Protein AF-A0A1F3CK45-F1 (afdb_monomer_lite)

pLDDT: mean 90.61, std 14.17, range [34.0, 98.81]

Structure (mmCIF, N/CA/C/O backbone):
data_AF-A0A1F3CK45-F1
#
_entry.id   AF-A0A1F3CK45-F1
#
loop_
_atom_site.group_PDB
_atom_site.id
_atom_site.type_symbol
_atom_site.label_atom_id
_atom_site.label_alt_id
_atom_site.label_comp_id
_atom_site.label_asym_id
_atom_site.label_entity_id
_atom_site.label_seq_id
_atom_site.pdbx_PDB_ins_code
_atom_site.Cartn_x
_atom_site.Cartn_y
_atom_site.Cartn_z
_atom_site.occupancy
_atom_site.B_iso_or_equiv
_atom_site.auth_seq_id
_atom_site.auth_comp_id
_atom_site.auth_asym_id
_atom_site.auth_atom_id
_atom_site.pdbx_PDB_model_num
ATOM 1 N N . MET A 1 1 ? -36.024 6.932 7.676 1.00 39.34 1 MET A N 1
ATOM 2 C CA . MET A 1 1 ? -35.388 5.602 7.572 1.00 39.34 1 MET A CA 1
ATOM 3 C C . MET A 1 1 ? -33.915 5.778 7.887 1.00 39.34 1 MET A C 1
ATOM 5 O O . MET A 1 1 ? -33.147 6.128 7.004 1.00 39.34 1 MET A O 1
ATOM 9 N N . GLU A 1 2 ? -33.533 5.638 9.155 1.00 34.00 2 GLU A N 1
ATOM 10 C CA . GLU A 1 2 ? -32.116 5.526 9.511 1.00 34.00 2 GLU A CA 1
ATOM 11 C C . GLU A 1 2 ? -31.612 4.198 8.948 1.00 34.00 2 GLU A C 1
ATOM 13 O O . GLU A 1 2 ? -32.152 3.142 9.284 1.00 34.00 2 GLU A O 1
ATOM 18 N N . SER A 1 3 ? -30.639 4.235 8.037 1.00 40.03 3 SER A N 1
ATOM 19 C CA . SER A 1 3 ? -30.090 2.999 7.497 1.00 40.03 3 SER A CA 1
ATOM 20 C C . SER A 1 3 ? -29.374 2.256 8.626 1.00 40.03 3 SER A C 1
ATOM 22 O O . SER A 1 3 ? -28.485 2.779 9.301 1.00 40.03 3 SER A O 1
ATOM 24 N N . SER A 1 4 ? -29.741 0.993 8.828 1.00 38.97 4 SER A N 1
ATOM 25 C CA . SER A 1 4 ? -29.067 0.080 9.756 1.00 38.97 4 SER A CA 1
ATOM 26 C C . SER A 1 4 ? -27.601 -0.201 9.375 1.00 38.97 4 SER A C 1
ATOM 28 O O . SER A 1 4 ? -26.941 -0.999 10.036 1.00 38.97 4 SER A O 1
ATOM 30 N N . LEU A 1 5 ? -27.088 0.439 8.318 1.00 46.84 5 LEU A N 1
ATOM 31 C CA . LEU A 1 5 ? -25.718 0.328 7.818 1.00 46.84 5 LEU A CA 1
ATOM 32 C C . LEU A 1 5 ? -24.706 1.036 8.728 1.00 46.84 5 LEU A C 1
ATOM 34 O O . LEU A 1 5 ? -23.551 0.636 8.765 1.00 46.84 5 LEU A O 1
ATOM 38 N N . LEU A 1 6 ? -25.135 2.032 9.512 1.00 45.53 6 LEU A N 1
ATOM 39 C CA . LEU A 1 6 ? -24.252 2.786 10.417 1.00 45.53 6 LEU A CA 1
ATOM 40 C C . LEU A 1 6 ? -24.055 2.133 11.798 1.00 45.53 6 LEU A C 1
ATOM 42 O O . LEU A 1 6 ? -23.273 2.640 12.598 1.00 45.53 6 LEU A O 1
ATOM 46 N N . LYS A 1 7 ? -24.767 1.036 12.107 1.00 45.00 7 LYS A N 1
ATOM 47 C CA . LYS A 1 7 ? -24.717 0.377 13.431 1.00 45.00 7 LYS A CA 1
ATOM 48 C C . LYS A 1 7 ? -24.036 -0.992 13.445 1.00 45.00 7 LYS A C 1
ATOM 50 O O . LYS A 1 7 ? -23.790 -1.511 14.529 1.00 45.00 7 LYS A O 1
ATOM 55 N N . LYS A 1 8 ? -23.717 -1.583 12.290 1.00 50.31 8 LYS A N 1
ATOM 56 C CA . LYS A 1 8 ? -22.866 -2.780 12.249 1.00 50.31 8 LYS A CA 1
ATOM 57 C C . LYS A 1 8 ? -21.414 -2.323 12.277 1.00 50.31 8 LYS A C 1
ATOM 59 O O . LYS A 1 8 ? -21.035 -1.483 11.469 1.00 50.31 8 LYS A O 1
ATOM 64 N N . GLU A 1 9 ? -20.624 -2.855 13.205 1.00 61.47 9 GLU A N 1
ATOM 65 C CA . GLU A 1 9 ? -19.175 -2.650 13.212 1.00 61.47 9 GLU A CA 1
ATOM 66 C C . GLU A 1 9 ? -18.627 -3.011 11.829 1.00 61.47 9 GLU A C 1
ATOM 68 O O . GLU A 1 9 ? -18.665 -4.171 11.412 1.00 61.47 9 GLU A O 1
ATOM 73 N N . ASN A 1 10 ? -18.183 -2.003 11.078 1.00 68.31 10 ASN A N 1
ATOM 74 C CA . ASN A 1 10 ? -17.690 -2.196 9.724 1.00 68.31 10 ASN A CA 1
ATOM 75 C C . ASN A 1 10 ? -16.224 -2.639 9.756 1.00 68.31 10 ASN A C 1
ATOM 77 O O . ASN A 1 10 ? -15.329 -1.914 9.325 1.00 68.31 10 ASN A O 1
ATOM 81 N N . LEU A 1 11 ? -15.992 -3.828 10.315 1.00 78.31 11 LEU A N 1
ATOM 82 C CA . LEU A 1 11 ? -14.659 -4.412 10.461 1.00 78.31 11 LEU A CA 1
ATOM 83 C C . LEU A 1 11 ? -13.962 -4.559 9.103 1.00 78.31 11 LEU A C 1
ATOM 85 O O . LEU A 1 11 ? -12.772 -4.283 8.989 1.00 78.31 11 LEU A O 1
ATOM 89 N N . THR A 1 12 ? -14.709 -4.931 8.060 1.00 86.00 12 THR A N 1
ATOM 90 C CA . THR A 1 12 ? -14.178 -5.026 6.694 1.00 86.00 12 THR A CA 1
ATOM 91 C C . THR A 1 12 ? -13.745 -3.662 6.161 1.00 86.00 12 THR A C 1
ATOM 93 O O . THR A 1 12 ? -12.654 -3.539 5.602 1.00 86.00 12 THR A O 1
ATOM 96 N N . GLY A 1 13 ? -14.548 -2.620 6.383 1.00 90.81 13 GLY A N 1
ATOM 97 C CA . GLY A 1 13 ? -14.212 -1.257 5.986 1.00 90.81 13 GLY A CA 1
ATOM 98 C C . GLY A 1 13 ? -12.969 -0.748 6.705 1.00 90.81 13 GLY A C 1
ATOM 99 O O . GLY A 1 13 ? -12.055 -0.251 6.055 1.00 90.81 13 GLY A O 1
ATOM 100 N N . SER A 1 14 ? -12.871 -0.938 8.024 1.00 92.62 14 SER A N 1
ATOM 101 C CA . SER A 1 14 ? -11.666 -0.540 8.757 1.00 92.62 14 SER A CA 1
ATOM 102 C C . SER A 1 14 ? -10.432 -1.316 8.297 1.00 92.62 14 SER A C 1
ATOM 104 O O . SER A 1 14 ? -9.379 -0.722 8.093 1.00 92.62 14 SER A O 1
ATOM 106 N N . ASP A 1 15 ? -10.550 -2.627 8.075 1.00 94.25 15 ASP A N 1
ATOM 107 C CA . ASP A 1 15 ? -9.421 -3.453 7.640 1.00 94.25 15 ASP A CA 1
ATOM 108 C C . ASP A 1 15 ? -8.922 -3.056 6.255 1.00 94.25 15 ASP A C 1
ATOM 110 O O . ASP A 1 15 ? -7.717 -2.935 6.043 1.00 94.25 15 ASP A O 1
ATOM 114 N N . THR A 1 16 ? -9.836 -2.842 5.310 1.00 96.25 16 THR A N 1
ATOM 115 C CA . THR A 1 16 ? -9.481 -2.448 3.941 1.00 96.25 16 THR A CA 1
ATOM 116 C C . THR A 1 16 ? -8.894 -1.045 3.903 1.00 96.25 16 THR A C 1
ATOM 118 O O . THR A 1 16 ? -7.879 -0.843 3.247 1.00 96.25 16 THR A O 1
ATOM 121 N N . PHE A 1 17 ? -9.422 -0.113 4.698 1.00 96.81 17 PHE A N 1
ATOM 122 C CA . PHE A 1 17 ? -8.849 1.224 4.849 1.00 96.81 17 PHE A CA 1
ATOM 123 C C . PHE A 1 17 ? -7.407 1.185 5.381 1.00 96.81 17 PHE A C 1
ATOM 125 O O . PHE A 1 17 ? -6.518 1.827 4.824 1.00 96.81 17 PHE A O 1
ATOM 132 N N . LEU A 1 18 ? -7.146 0.388 6.426 1.00 97.62 18 LEU A N 1
ATOM 133 C CA . LEU A 1 18 ? -5.797 0.229 6.980 1.00 97.62 18 LEU A CA 1
ATOM 134 C C . LEU A 1 18 ? -4.836 -0.456 5.999 1.00 97.62 18 LEU A C 1
ATOM 136 O O . LEU A 1 18 ? -3.670 -0.073 5.923 1.00 97.62 18 LEU A O 1
ATOM 140 N N . LYS A 1 19 ? -5.318 -1.449 5.238 1.00 98.25 19 LYS A N 1
ATOM 141 C CA . LYS A 1 19 ? -4.538 -2.115 4.183 1.00 98.25 19 LYS A CA 1
ATOM 142 C C . LYS A 1 19 ? -4.156 -1.145 3.072 1.00 98.25 19 LYS A C 1
ATOM 144 O O . LYS A 1 19 ? -3.005 -1.166 2.655 1.00 98.25 19 LYS A O 1
ATOM 149 N N . VAL A 1 20 ? -5.084 -0.291 2.638 1.00 98.19 20 VAL A N 1
ATOM 150 C CA . VAL A 1 20 ? -4.798 0.753 1.645 1.00 98.19 20 VAL A CA 1
ATOM 151 C C . VAL A 1 20 ? -3.748 1.726 2.175 1.00 98.19 20 VAL A C 1
ATOM 153 O O . VAL A 1 20 ? -2.758 1.962 1.497 1.00 98.19 20 VAL A O 1
ATOM 156 N N . GLY A 1 21 ? -3.889 2.213 3.411 1.00 98.00 21 GLY A N 1
ATOM 157 C CA . GLY A 1 21 ? -2.895 3.122 3.985 1.00 98.00 21 GLY A CA 1
ATOM 158 C C . GLY A 1 21 ? -1.487 2.517 4.066 1.00 98.00 21 GLY A C 1
ATOM 159 O O . GLY A 1 21 ? -0.509 3.200 3.784 1.00 98.00 21 GLY A O 1
ATOM 160 N N . LEU A 1 22 ? -1.364 1.229 4.403 1.00 98.69 22 LEU A N 1
ATOM 161 C CA . LEU A 1 22 ? -0.070 0.535 4.391 1.00 98.69 22 LEU A CA 1
ATOM 162 C C . LEU A 1 22 ? 0.455 0.282 2.967 1.00 98.69 22 LEU A C 1
ATOM 164 O O . LEU A 1 22 ? 1.660 0.355 2.741 1.00 98.69 22 LEU A O 1
ATOM 168 N N . PHE A 1 23 ? -0.428 0.014 2.008 1.00 98.44 23 PHE A N 1
ATOM 169 C CA . PHE A 1 23 ? -0.063 -0.084 0.597 1.00 98.44 23 PHE A CA 1
ATOM 170 C C . PHE A 1 23 ? 0.499 1.242 0.063 1.00 98.44 23 PHE A C 1
ATOM 172 O O . PHE A 1 23 ? 1.519 1.234 -0.619 1.00 98.44 23 PHE A O 1
ATOM 179 N N . ASP A 1 24 ? -0.104 2.373 0.433 1.00 98.31 24 ASP A N 1
ATOM 180 C CA . ASP A 1 24 ? 0.365 3.700 0.023 1.00 98.31 24 ASP A CA 1
ATOM 181 C C . ASP A 1 24 ? 1.723 4.052 0.616 1.00 98.31 24 ASP A C 1
ATOM 183 O O . ASP A 1 24 ? 2.574 4.588 -0.084 1.00 98.31 24 ASP A O 1
ATOM 187 N N . ILE A 1 25 ? 1.968 3.680 1.875 1.00 98.69 25 ILE A N 1
ATOM 188 C CA . ILE A 1 25 ? 3.299 3.803 2.480 1.00 98.69 25 ILE A CA 1
ATOM 189 C C . ILE A 1 25 ? 4.313 2.946 1.711 1.00 98.69 25 ILE A C 1
ATOM 191 O O . ILE A 1 25 ? 5.404 3.416 1.405 1.00 98.69 25 ILE A O 1
ATOM 195 N N . TRP A 1 26 ? 3.954 1.701 1.388 1.00 98.69 26 TRP A N 1
ATOM 196 C CA . TRP A 1 26 ? 4.846 0.760 0.712 1.00 98.69 26 TRP A CA 1
ATOM 197 C C . TRP A 1 26 ? 5.244 1.210 -0.693 1.00 98.69 26 TRP A C 1
ATOM 199 O O . TRP A 1 26 ? 6.427 1.172 -1.029 1.00 98.69 26 TRP A O 1
ATOM 209 N N . LEU A 1 27 ? 4.272 1.651 -1.493 1.00 98.19 27 LEU A N 1
ATOM 210 C CA . LEU A 1 27 ? 4.502 2.127 -2.857 1.00 98.19 27 LEU A CA 1
ATOM 211 C C . LEU A 1 27 ? 4.713 3.634 -2.943 1.00 98.19 27 LEU A C 1
ATOM 213 O O . LEU A 1 27 ? 4.687 4.175 -4.043 1.00 98.19 27 LEU A O 1
ATOM 217 N N . CYS A 1 28 ? 4.920 4.316 -1.821 1.00 98.06 28 CYS A N 1
ATOM 218 C CA . CYS A 1 28 ? 5.182 5.749 -1.785 1.00 98.06 28 CYS A CA 1
ATOM 219 C C . CYS A 1 28 ? 4.139 6.585 -2.556 1.00 98.06 28 CYS A C 1
ATOM 221 O O . CYS A 1 28 ? 4.499 7.417 -3.387 1.00 98.06 28 CYS A O 1
ATOM 223 N N . ASN A 1 29 ? 2.852 6.297 -2.358 1.00 98.25 29 ASN A N 1
ATOM 224 C CA . ASN A 1 29 ? 1.766 6.995 -3.039 1.00 98.25 29 ASN A CA 1
ATOM 225 C C . ASN A 1 29 ? 1.400 8.285 -2.298 1.00 98.25 29 ASN A C 1
ATOM 227 O O . ASN A 1 29 ? 0.834 8.236 -1.206 1.00 98.25 29 ASN A O 1
ATOM 231 N N . GLU A 1 30 ? 1.706 9.423 -2.912 1.00 95.62 30 GLU A N 1
ATOM 232 C CA . GLU A 1 30 ? 1.537 10.757 -2.315 1.00 95.62 30 GLU A CA 1
ATOM 233 C C . GLU A 1 30 ? 0.136 11.356 -2.576 1.00 95.62 30 GLU A C 1
ATOM 235 O O . GLU A 1 30 ? -0.249 12.335 -1.943 1.00 95.62 30 GLU A O 1
ATOM 240 N N . ASP A 1 31 ? -0.666 10.745 -3.457 1.00 95.62 31 ASP A N 1
ATOM 241 C CA . ASP A 1 31 ? -1.959 11.289 -3.913 1.00 95.62 31 ASP A CA 1
ATOM 242 C C . ASP A 1 31 ? -3.180 10.689 -3.193 1.00 95.62 31 ASP A C 1
ATOM 244 O O . ASP A 1 31 ? -4.326 10.912 -3.581 1.00 95.62 31 ASP A O 1
ATOM 248 N N . ARG A 1 32 ? -2.966 9.908 -2.123 1.00 95.88 32 ARG A N 1
ATOM 249 C CA . ARG A 1 32 ? -4.060 9.373 -1.299 1.00 95.88 32 ARG A CA 1
ATOM 250 C C . ARG A 1 32 ? -4.039 9.926 0.122 1.00 95.88 32 ARG A C 1
ATOM 252 O O . ARG A 1 32 ? -3.554 9.287 1.055 1.00 95.88 32 ARG A O 1
ATOM 259 N N . HIS A 1 33 ? -4.668 11.085 0.296 1.00 94.44 33 HIS A N 1
ATOM 260 C CA . HIS A 1 33 ? -4.696 11.845 1.546 1.00 94.44 33 HIS A CA 1
ATOM 261 C C . HIS A 1 33 ? -6.098 12.384 1.886 1.00 94.44 33 HIS A C 1
ATOM 263 O O . HIS A 1 33 ? -7.102 12.030 1.274 1.00 94.44 33 HIS A O 1
ATOM 269 N N . PHE A 1 34 ? -6.210 13.215 2.927 1.00 93.38 34 PHE A N 1
ATOM 270 C CA . PHE A 1 34 ? -7.514 13.659 3.444 1.00 93.38 34 PHE A CA 1
ATOM 271 C C . PHE A 1 34 ? -8.303 14.584 2.499 1.00 93.38 34 PHE A C 1
ATOM 273 O O . PHE A 1 34 ? -9.516 14.709 2.671 1.00 93.38 34 PHE A O 1
ATOM 280 N N . GLU A 1 35 ? -7.637 15.239 1.543 1.00 92.75 35 GLU A N 1
ATOM 281 C CA . GLU A 1 35 ? -8.289 16.089 0.530 1.00 92.75 35 GLU A CA 1
ATOM 282 C C . GLU A 1 35 ? -8.534 15.323 -0.770 1.00 92.75 35 GLU A C 1
ATOM 284 O O . GLU A 1 35 ? -9.485 15.635 -1.484 1.00 92.75 35 GLU A O 1
ATOM 289 N N . ASN A 1 36 ? -7.734 14.286 -1.033 1.00 94.44 36 ASN A N 1
ATOM 290 C CA . ASN A 1 36 ? -7.896 13.402 -2.173 1.00 94.44 36 ASN A CA 1
ATOM 291 C C . ASN A 1 36 ? -7.920 11.934 -1.733 1.00 94.44 36 ASN A C 1
ATOM 293 O O . ASN A 1 36 ? -6.887 11.289 -1.566 1.00 94.44 36 ASN A O 1
ATOM 297 N N . PHE A 1 37 ? -9.122 11.396 -1.507 1.00 93.56 37 PHE A N 1
ATOM 298 C CA . PHE A 1 37 ? -9.252 10.031 -1.002 1.00 93.56 37 PHE A CA 1
ATOM 299 C C . PHE A 1 37 ? -8.927 8.974 -2.049 1.00 93.56 37 PHE A C 1
ATOM 301 O O . PHE A 1 37 ? -8.466 7.912 -1.658 1.00 93.56 37 PHE A O 1
ATOM 308 N N . ASN A 1 38 ? -9.222 9.193 -3.336 1.00 96.12 38 ASN A N 1
ATOM 309 C CA . ASN A 1 38 ? -9.034 8.171 -4.375 1.00 96.12 38 ASN A CA 1
ATOM 310 C C . ASN A 1 38 ? -9.494 6.759 -3.929 1.00 96.12 38 ASN A C 1
ATOM 312 O O . ASN A 1 38 ? -8.807 5.750 -4.107 1.00 96.12 38 ASN A O 1
ATOM 316 N N . LEU A 1 39 ? -10.663 6.710 -3.276 1.00 95.81 39 LEU A N 1
ATOM 317 C CA . LEU A 1 39 ? -11.289 5.508 -2.734 1.00 95.81 39 LEU A CA 1
ATOM 318 C C . LEU A 1 39 ? -12.735 5.414 -3.214 1.00 95.81 39 LEU A C 1
ATOM 320 O O . LEU A 1 39 ? -13.519 6.353 -3.069 1.00 95.81 39 LEU A O 1
ATOM 324 N N . LEU A 1 40 ? -13.113 4.231 -3.681 1.00 96.19 40 LEU A N 1
ATOM 325 C CA . LEU A 1 40 ? -14.505 3.822 -3.808 1.00 96.19 40 LEU A CA 1
ATOM 326 C C . LEU A 1 40 ? -14.896 2.956 -2.609 1.00 96.19 40 LEU A C 1
ATOM 328 O O . LEU A 1 40 ? -14.046 2.332 -1.973 1.00 96.19 40 LEU A O 1
ATOM 332 N N . TYR A 1 41 ? -16.192 2.895 -2.306 1.00 94.88 41 TYR A N 1
ATOM 333 C CA . TYR A 1 41 ? -16.724 2.010 -1.272 1.00 94.88 41 TYR A CA 1
ATOM 334 C C . TYR A 1 41 ? -17.713 1.017 -1.882 1.00 94.88 41 TYR A C 1
ATOM 336 O O . TYR A 1 41 ? -18.770 1.406 -2.381 1.00 94.88 41 TYR A O 1
ATOM 344 N N . ASP A 1 42 ? -17.377 -0.271 -1.836 1.00 93.19 42 ASP A N 1
ATOM 345 C CA . ASP A 1 42 ? -18.265 -1.335 -2.292 1.00 93.19 42 ASP A CA 1
ATOM 346 C C . ASP A 1 42 ? -19.254 -1.716 -1.184 1.00 93.19 42 ASP A C 1
ATOM 348 O O . ASP A 1 42 ? -18.898 -2.316 -0.169 1.00 93.19 42 ASP A O 1
ATOM 352 N N . LEU A 1 43 ? -20.532 -1.409 -1.411 1.00 90.50 43 LEU A N 1
ATOM 353 C CA . LEU A 1 43 ? -21.628 -1.703 -0.487 1.00 90.50 43 LEU A CA 1
ATOM 354 C C . LEU A 1 43 ? -21.883 -3.207 -0.301 1.00 90.50 43 LEU A C 1
ATOM 356 O O . LEU A 1 43 ? -22.448 -3.600 0.720 1.00 90.50 43 LEU A O 1
ATOM 360 N N . LYS A 1 44 ? -21.507 -4.055 -1.269 1.00 89.44 44 LYS A N 1
ATOM 361 C CA . LYS A 1 44 ? -21.729 -5.507 -1.184 1.00 89.44 44 LYS A CA 1
ATOM 362 C C . LYS A 1 44 ? -20.718 -6.162 -0.254 1.00 89.44 44 LYS A C 1
ATOM 364 O O . LYS A 1 44 ? -21.103 -6.940 0.617 1.00 89.44 44 LYS A O 1
ATOM 369 N N . SER A 1 45 ? -19.439 -5.842 -0.431 1.00 88.69 45 SER A N 1
ATOM 370 C CA . SER A 1 45 ? -18.355 -6.381 0.397 1.00 88.69 45 SER A CA 1
ATOM 371 C C . SER A 1 45 ? -18.080 -5.559 1.660 1.00 88.69 45 SER A C 1
ATOM 373 O O . SER A 1 45 ? -17.418 -6.056 2.569 1.00 88.69 45 SER A O 1
ATOM 375 N N . ASN A 1 46 ? -18.626 -4.343 1.757 1.00 90.19 46 ASN A N 1
ATOM 376 C CA . ASN A 1 46 ? -18.294 -3.356 2.785 1.00 90.19 46 ASN A CA 1
ATOM 377 C C . ASN A 1 46 ? -16.789 -3.041 2.835 1.00 90.19 46 ASN A C 1
ATOM 379 O O . ASN A 1 46 ? -16.194 -2.960 3.908 1.00 90.19 46 ASN A O 1
ATOM 383 N N . ALA A 1 47 ? -16.170 -2.895 1.663 1.00 93.06 47 ALA A N 1
ATOM 384 C CA . ALA A 1 47 ? -14.736 -2.688 1.503 1.00 93.06 47 ALA A CA 1
ATOM 385 C C . ALA A 1 47 ? -14.431 -1.367 0.795 1.00 93.06 47 ALA A C 1
ATOM 387 O O . ALA A 1 47 ? -15.146 -0.963 -0.126 1.00 93.06 47 ALA A O 1
ATOM 388 N N . PHE A 1 48 ? -13.325 -0.732 1.182 1.00 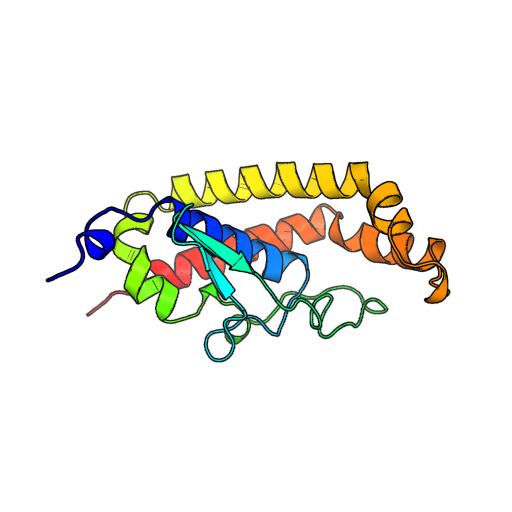95.50 48 PHE A N 1
ATOM 389 C CA . PHE A 1 48 ? -12.719 0.302 0.352 1.00 95.50 48 PHE A CA 1
ATOM 390 C C . PHE A 1 48 ? -11.931 -0.329 -0.786 1.00 95.50 48 PHE A C 1
ATOM 392 O O . PHE A 1 48 ? -11.175 -1.281 -0.582 1.00 95.50 48 PHE A O 1
ATOM 399 N N . VAL A 1 49 ? -12.099 0.242 -1.971 1.00 95.88 49 VAL A N 1
ATOM 400 C CA . VAL A 1 49 ? -11.371 -0.119 -3.181 1.00 95.88 49 VAL A CA 1
ATOM 401 C C . VAL A 1 49 ? -10.550 1.102 -3.587 1.00 95.88 49 VAL A C 1
ATOM 403 O O . VAL A 1 49 ? -11.151 2.131 -3.915 1.00 95.88 49 VAL A O 1
ATOM 406 N N . PRO A 1 50 ? -9.208 1.037 -3.521 1.00 96.94 50 PRO A N 1
ATOM 407 C CA . PRO A 1 50 ? -8.385 2.130 -3.997 1.00 96.94 50 PRO A CA 1
ATOM 408 C C . PRO A 1 50 ? -8.499 2.230 -5.515 1.00 96.94 50 PRO A C 1
ATOM 410 O O . PRO A 1 50 ? -8.586 1.226 -6.222 1.00 96.94 50 PRO A O 1
ATOM 413 N N . ILE A 1 51 ? -8.529 3.463 -5.993 1.00 96.75 51 ILE A N 1
ATOM 414 C CA . ILE A 1 51 ? -8.427 3.806 -7.405 1.00 96.75 51 ILE A CA 1
ATOM 415 C C . ILE A 1 51 ? -7.292 4.809 -7.565 1.00 96.75 51 ILE A C 1
ATOM 417 O O . ILE A 1 51 ? -6.790 5.314 -6.563 1.00 96.75 51 ILE A O 1
ATOM 421 N N . ASP A 1 52 ? -6.926 5.078 -8.813 1.00 94.38 52 ASP A N 1
ATOM 422 C CA . ASP A 1 52 ? -5.944 6.089 -9.208 1.00 94.38 52 ASP A CA 1
ATOM 423 C C . ASP A 1 52 ? -4.600 5.998 -8.454 1.00 94.38 52 ASP A C 1
ATOM 425 O O . ASP A 1 52 ? -4.421 6.464 -7.329 1.00 94.38 52 ASP A O 1
ATOM 429 N N . HIS A 1 53 ? -3.647 5.312 -9.082 1.00 94.81 53 HIS A N 1
ATOM 430 C CA . HIS A 1 53 ? -2.331 5.010 -8.512 1.00 94.81 53 HIS A CA 1
ATOM 431 C C . HIS A 1 53 ? -1.202 5.768 -9.220 1.00 94.81 53 HIS A C 1
ATOM 433 O O . HIS A 1 53 ? -0.040 5.380 -9.111 1.00 94.81 53 HIS A O 1
ATOM 439 N N . VAL A 1 54 ? -1.529 6.819 -9.980 1.00 92.56 54 VAL A N 1
ATOM 440 C CA . VAL A 1 54 ? -0.571 7.513 -10.858 1.00 92.56 54 VAL A CA 1
ATOM 441 C C . VAL A 1 54 ? 0.632 8.067 -10.089 1.00 92.56 54 VAL A C 1
ATOM 443 O O . VAL A 1 54 ? 1.739 8.051 -10.618 1.00 92.56 54 VAL A O 1
ATOM 446 N N . PHE A 1 55 ? 0.447 8.497 -8.839 1.00 94.94 55 PHE A N 1
ATOM 447 C CA . PHE A 1 55 ? 1.508 9.077 -8.007 1.00 94.94 55 PHE A CA 1
ATOM 448 C C . PHE A 1 55 ? 2.186 8.082 -7.052 1.00 94.94 55 PHE A C 1
ATOM 450 O O . PHE A 1 55 ? 2.857 8.492 -6.103 1.00 94.94 55 PHE A O 1
ATOM 457 N N . CYS A 1 56 ? 2.070 6.774 -7.306 1.00 96.81 56 CYS A N 1
ATOM 458 C CA . CYS A 1 56 ? 2.976 5.791 -6.710 1.00 96.81 56 CYS A CA 1
ATOM 459 C C . CYS A 1 56 ? 4.439 6.072 -7.101 1.00 96.81 56 CYS A C 1
ATOM 461 O O . CYS A 1 56 ? 4.722 6.757 -8.082 1.00 96.81 56 CYS A O 1
ATOM 463 N N . PHE A 1 57 ? 5.374 5.501 -6.345 1.00 97.06 57 PHE A N 1
ATOM 464 C CA . PHE A 1 57 ? 6.820 5.644 -6.514 1.00 97.06 57 PHE A CA 1
ATOM 465 C C . PHE A 1 57 ? 7.311 7.090 -6.346 1.00 97.06 57 PHE A C 1
ATOM 467 O O . PHE A 1 57 ? 8.123 7.551 -7.143 1.00 97.06 57 PHE A O 1
ATOM 474 N N . ASN A 1 58 ? 6.806 7.809 -5.331 1.00 96.38 58 ASN A N 1
ATOM 475 C CA . ASN A 1 58 ? 7.144 9.211 -5.052 1.00 96.38 58 ASN A CA 1
ATOM 476 C C . ASN A 1 58 ? 6.932 10.103 -6.285 1.00 96.38 58 ASN A C 1
ATOM 478 O O . ASN A 1 58 ? 7.883 10.600 -6.896 1.00 96.38 58 ASN A O 1
ATOM 482 N N . SER A 1 59 ? 5.666 10.256 -6.682 1.00 95.06 59 SER A N 1
ATOM 483 C CA . SER A 1 59 ? 5.253 11.018 -7.862 1.00 95.06 59 SER A CA 1
ATOM 484 C C . SER A 1 59 ? 5.757 10.434 -9.189 1.00 95.06 59 SER A C 1
ATOM 486 O O . SER A 1 59 ? 6.251 11.154 -10.058 1.00 95.06 59 SER A O 1
ATOM 488 N N . ASN A 1 60 ? 5.606 9.114 -9.350 1.00 92.62 60 ASN A N 1
ATOM 489 C CA . ASN A 1 60 ? 6.015 8.345 -10.528 1.00 92.62 60 ASN A CA 1
ATOM 490 C C . ASN A 1 60 ? 7.521 8.457 -10.833 1.00 92.62 60 ASN A C 1
ATOM 492 O O . ASN A 1 60 ? 7.945 8.471 -11.988 1.00 92.62 60 ASN A O 1
ATOM 496 N N . ASN A 1 61 ? 8.342 8.562 -9.787 1.00 93.31 61 ASN A N 1
ATOM 497 C CA . ASN A 1 61 ? 9.785 8.740 -9.875 1.00 93.31 61 ASN A CA 1
ATOM 498 C C . ASN A 1 61 ? 10.531 7.456 -9.508 1.00 93.31 61 ASN A C 1
ATOM 500 O O . ASN A 1 61 ? 11.310 7.402 -8.555 1.00 93.31 61 ASN A O 1
ATOM 504 N N . ILE A 1 62 ? 10.301 6.410 -10.301 1.00 92.00 62 ILE A N 1
ATOM 505 C CA . ILE A 1 62 ? 10.909 5.095 -10.081 1.00 92.00 62 ILE A CA 1
ATOM 506 C C . ILE A 1 62 ? 12.446 5.114 -10.1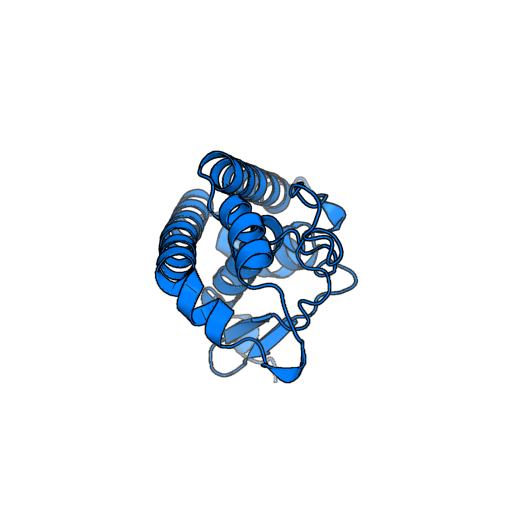68 1.00 92.00 62 ILE A C 1
ATOM 508 O O . ILE A 1 62 ? 13.102 4.216 -9.643 1.00 92.00 62 ILE A O 1
ATOM 512 N N . ASP A 1 63 ? 13.031 6.145 -10.784 1.00 92.31 63 ASP A N 1
ATOM 513 C CA . ASP A 1 63 ? 14.477 6.309 -10.976 1.00 92.31 63 ASP A CA 1
ATOM 514 C C . ASP A 1 63 ? 15.232 6.623 -9.678 1.00 92.31 63 ASP A C 1
ATOM 516 O O . ASP A 1 63 ? 16.447 6.428 -9.599 1.00 92.31 63 ASP A O 1
ATOM 520 N N . LYS A 1 64 ? 14.527 7.104 -8.649 1.00 93.44 64 LYS A N 1
ATOM 521 C CA . LYS A 1 64 ? 15.102 7.431 -7.342 1.00 93.44 64 LYS A CA 1
ATOM 522 C C . LYS A 1 64 ? 14.766 6.375 -6.310 1.00 93.44 64 LYS A C 1
ATOM 524 O O . LYS A 1 64 ? 13.788 5.639 -6.434 1.00 93.44 64 LYS A O 1
ATOM 529 N N . ASP A 1 65 ? 15.626 6.266 -5.306 1.00 95.00 65 ASP A N 1
ATOM 530 C CA . ASP A 1 65 ? 15.365 5.365 -4.192 1.00 95.00 65 ASP A CA 1
ATOM 531 C C . ASP A 1 65 ? 14.131 5.854 -3.424 1.00 95.00 65 ASP A C 1
ATOM 533 O O . ASP A 1 65 ? 13.977 7.068 -3.234 1.00 95.00 65 ASP A O 1
ATOM 537 N N . PRO A 1 66 ? 13.244 4.932 -3.012 1.00 96.50 66 PRO A N 1
ATOM 538 C CA . PRO A 1 66 ? 11.996 5.300 -2.376 1.00 96.50 66 PRO A CA 1
ATOM 539 C C . PRO A 1 66 ? 12.248 5.980 -1.036 1.00 96.50 66 PRO A C 1
ATOM 541 O O . PRO A 1 66 ? 13.151 5.611 -0.277 1.00 96.50 66 PRO A O 1
ATOM 544 N N . TYR A 1 67 ? 11.396 6.945 -0.718 1.00 97.25 67 TYR A N 1
ATOM 545 C CA . TYR A 1 67 ? 11.333 7.547 0.604 1.00 97.25 67 TYR A CA 1
ATOM 546 C C . TYR A 1 67 ? 9.899 7.515 1.123 1.00 97.25 67 TYR A C 1
ATOM 548 O O . TYR A 1 67 ? 8.931 7.555 0.365 1.00 97.25 67 TYR A O 1
ATOM 556 N N . LEU A 1 68 ? 9.769 7.414 2.447 1.00 98.19 68 LEU A N 1
ATOM 557 C CA . LEU A 1 68 ? 8.464 7.374 3.099 1.00 98.19 68 LEU A CA 1
ATOM 558 C C . LEU A 1 68 ? 7.680 8.649 2.780 1.00 98.19 68 LEU A C 1
ATOM 560 O O . LEU A 1 68 ? 8.216 9.749 2.921 1.00 98.19 68 LEU A O 1
ATOM 564 N N . ILE A 1 69 ? 6.406 8.487 2.427 1.00 97.81 69 ILE A N 1
ATOM 565 C CA . ILE A 1 69 ? 5.466 9.607 2.343 1.00 97.81 69 ILE A CA 1
ATOM 566 C C . ILE A 1 69 ? 5.396 10.341 3.683 1.00 97.81 69 ILE A C 1
ATOM 568 O O . ILE A 1 69 ? 5.588 9.753 4.752 1.00 97.81 69 ILE A O 1
ATOM 572 N N . SER A 1 70 ? 5.100 11.632 3.633 1.00 96.25 70 SER A N 1
ATOM 573 C CA . SER A 1 70 ? 4.851 12.431 4.825 1.00 96.25 70 SER A CA 1
ATOM 574 C C . SER A 1 70 ? 3.538 12.033 5.506 1.00 96.25 70 SER A C 1
ATOM 576 O O . SER A 1 70 ? 2.657 11.381 4.937 1.00 96.25 70 SER A O 1
ATOM 578 N N . SER A 1 71 ? 3.367 12.446 6.764 1.00 94.50 71 SER A N 1
ATOM 579 C CA . SER A 1 71 ? 2.186 12.046 7.533 1.00 94.50 71 SER A CA 1
ATOM 580 C C . SER A 1 71 ? 0.907 12.645 6.958 1.00 94.50 71 SER A C 1
ATOM 582 O O . SER A 1 71 ? -0.121 11.972 6.965 1.00 94.50 71 SER A O 1
ATOM 584 N N . ASN A 1 72 ? 0.958 13.871 6.434 1.00 93.25 72 ASN A N 1
ATOM 585 C CA . ASN A 1 72 ? -0.170 14.551 5.795 1.00 93.25 72 ASN A CA 1
ATOM 586 C C . ASN A 1 72 ? -0.531 13.975 4.419 1.00 93.25 72 ASN A C 1
ATOM 588 O O . ASN A 1 72 ? -1.671 14.153 3.996 1.00 93.25 72 ASN A O 1
ATOM 592 N N . GLU A 1 73 ? 0.390 13.271 3.762 1.00 93.88 73 GLU A N 1
ATOM 593 C CA . GLU A 1 73 ? 0.130 12.525 2.523 1.00 93.88 73 GLU A CA 1
ATOM 594 C C . GLU A 1 73 ? -0.510 11.158 2.794 1.00 93.88 73 GLU A C 1
ATOM 596 O O . GLU A 1 73 ? -1.084 10.558 1.896 1.00 93.88 73 GLU A O 1
ATOM 601 N N . SER A 1 74 ? -0.478 10.659 4.035 1.00 96.50 74 SER A N 1
ATOM 602 C CA . SER A 1 74 ? -1.119 9.390 4.372 1.00 96.50 74 SER A CA 1
ATOM 603 C C . SER A 1 74 ? -2.598 9.558 4.710 1.00 96.50 74 SER A C 1
ATOM 605 O O . SER A 1 74 ? -2.985 10.268 5.644 1.00 96.50 74 SER A O 1
ATOM 607 N N . ILE A 1 75 ? -3.440 8.758 4.060 1.00 96.06 75 ILE A N 1
ATOM 608 C CA . ILE A 1 75 ? -4.853 8.593 4.416 1.00 96.06 75 ILE A CA 1
ATOM 609 C C . ILE A 1 75 ? -5.078 8.156 5.878 1.00 96.06 75 ILE A C 1
ATOM 611 O O . ILE A 1 75 ? -6.143 8.412 6.449 1.00 96.06 75 ILE A O 1
ATOM 615 N N . LEU A 1 76 ? -4.081 7.542 6.527 1.00 95.94 76 LEU A N 1
ATOM 616 C CA . LEU A 1 76 ? -4.147 7.160 7.943 1.00 95.94 76 LEU A CA 1
ATOM 617 C C . LEU A 1 76 ? -4.123 8.366 8.889 1.00 95.94 76 LEU A C 1
ATOM 619 O O . LEU A 1 76 ? -4.575 8.252 10.025 1.00 95.94 76 LEU A O 1
ATOM 623 N N . SER A 1 77 ? -3.655 9.520 8.419 1.00 94.31 77 SER A N 1
ATOM 624 C CA . SER A 1 77 ? -3.721 10.787 9.154 1.00 94.31 77 SER A CA 1
ATOM 625 C C . SER A 1 77 ? -5.011 11.559 8.883 1.00 94.31 77 SER A C 1
ATOM 627 O O . SER A 1 77 ? -5.215 12.650 9.416 1.00 94.31 77 SER A O 1
ATOM 629 N N . SER A 1 78 ? -5.908 11.017 8.054 1.00 93.25 78 SER A N 1
ATOM 630 C CA . SER A 1 78 ? -7.166 11.687 7.754 1.00 93.25 78 SER A CA 1
ATOM 631 C C . SER A 1 78 ? -8.090 11.728 8.983 1.00 93.25 78 SER A C 1
ATOM 633 O O . SER A 1 78 ? -8.201 10.748 9.733 1.00 93.25 78 SER A O 1
ATOM 635 N N . PRO A 1 79 ? -8.880 12.807 9.152 1.00 91.25 79 PRO A N 1
ATOM 636 C CA . PRO A 1 79 ? -9.947 12.845 10.153 1.00 91.25 79 PRO A CA 1
ATOM 637 C C . PRO A 1 79 ? -10.974 11.712 9.990 1.00 91.25 79 PRO A C 1
ATOM 639 O O . PRO A 1 79 ? -11.686 11.378 10.940 1.00 91.25 79 PRO A O 1
ATOM 642 N N . PHE A 1 80 ? -11.053 11.111 8.796 1.00 91.62 80 PHE A N 1
ATOM 643 C CA . PHE A 1 80 ? -11.941 9.997 8.486 1.00 91.62 80 PHE A CA 1
ATOM 644 C C . PHE A 1 80 ? -11.651 8.768 9.356 1.00 91.62 80 PHE A C 1
ATOM 646 O O . PHE A 1 80 ? -12.580 8.239 9.973 1.00 91.62 80 PHE A O 1
ATOM 653 N N . LEU A 1 81 ? -10.379 8.360 9.482 1.00 92.25 81 LEU A N 1
ATOM 654 C CA . LEU A 1 81 ? -9.976 7.218 10.316 1.00 92.25 81 LEU A CA 1
ATOM 655 C C . LEU A 1 81 ? -10.519 7.368 11.742 1.00 92.25 81 LEU A C 1
ATOM 657 O O . LEU A 1 81 ? -11.168 6.470 12.287 1.00 92.25 81 LEU A O 1
ATOM 661 N N . ASN A 1 82 ? -10.307 8.548 12.318 1.00 87.12 82 ASN A N 1
ATOM 662 C CA . ASN A 1 82 ? -10.705 8.847 13.686 1.00 87.12 82 ASN A CA 1
ATOM 663 C C . ASN A 1 82 ? -12.215 8.940 13.855 1.00 87.12 82 ASN A C 1
ATOM 665 O O . ASN A 1 82 ? -12.763 8.448 14.841 1.00 87.12 82 ASN A O 1
ATOM 669 N N . ARG A 1 83 ? -12.915 9.540 12.893 1.00 88.50 83 ARG A N 1
ATOM 670 C CA . ARG A 1 83 ? -14.360 9.734 13.000 1.00 88.50 83 ARG A CA 1
ATOM 671 C C . ARG A 1 83 ? -15.145 8.433 12.861 1.00 88.50 83 ARG A C 1
ATOM 673 O O . ARG A 1 83 ? -16.166 8.286 13.530 1.00 88.50 83 ARG A O 1
ATOM 680 N N . PHE A 1 84 ? -14.680 7.510 12.022 1.00 87.19 84 PHE A N 1
ATOM 681 C CA . PHE A 1 84 ? -15.451 6.319 11.666 1.00 87.19 84 PHE A CA 1
ATOM 682 C C . PHE A 1 84 ? -14.927 5.021 12.281 1.00 87.19 84 PHE A C 1
ATOM 684 O O . PHE A 1 84 ? -15.735 4.130 12.538 1.00 87.19 84 PHE A O 1
ATOM 691 N N . PHE A 1 85 ? -13.627 4.906 12.576 1.00 89.81 85 PHE A N 1
ATOM 692 C CA . PHE A 1 85 ? -13.041 3.625 12.988 1.00 89.81 85 PHE A CA 1
ATOM 693 C C . PHE A 1 85 ? -12.420 3.610 14.382 1.00 89.81 85 PHE A C 1
ATOM 695 O O . PHE A 1 85 ? -12.218 2.522 14.914 1.00 89.81 85 PHE A O 1
ATOM 702 N N . VAL A 1 86 ? -12.192 4.755 15.040 1.00 87.31 86 VAL A N 1
ATOM 703 C CA . VAL A 1 86 ? -11.513 4.787 16.355 1.00 87.31 86 VAL A CA 1
ATOM 704 C C . VAL A 1 86 ? -12.167 3.867 17.392 1.00 87.31 86 VAL A C 1
ATOM 706 O O . VAL A 1 86 ? -11.472 3.117 18.068 1.00 87.31 86 VAL A O 1
ATOM 709 N N . ARG A 1 87 ? -13.505 3.845 17.474 1.00 85.50 87 ARG A N 1
ATOM 710 C CA . ARG A 1 87 ? -14.241 3.027 18.457 1.00 85.50 87 ARG A CA 1
ATOM 711 C C . ARG A 1 87 ? -14.040 1.530 18.237 1.00 85.50 87 ARG A C 1
ATOM 713 O O . ARG A 1 87 ? -13.980 0.780 19.202 1.00 85.50 87 ARG A O 1
ATOM 720 N N . THR A 1 88 ? -13.932 1.120 16.978 1.00 83.75 88 THR A N 1
ATOM 721 C CA . THR A 1 88 ? -13.711 -0.273 16.581 1.00 83.75 88 THR A CA 1
ATOM 722 C C . THR A 1 88 ? -12.239 -0.660 16.712 1.00 83.75 88 THR A C 1
ATOM 724 O O . THR A 1 88 ? -11.925 -1.768 17.135 1.00 83.75 88 THR A O 1
ATOM 727 N N . LEU A 1 89 ? -11.322 0.251 16.377 1.00 87.06 89 LEU A N 1
ATOM 728 C CA . LEU A 1 89 ? -9.890 -0.033 16.341 1.00 87.06 89 LEU A CA 1
ATOM 729 C C . LEU A 1 89 ? -9.225 0.048 17.716 1.00 87.06 89 LEU A C 1
ATOM 731 O O . LEU A 1 89 ? -8.336 -0.746 18.003 1.00 87.06 89 LEU A O 1
ATOM 735 N N . GLN A 1 90 ? -9.623 0.997 18.565 1.00 88.44 90 GLN A N 1
ATOM 736 C CA . GLN A 1 90 ? -8.925 1.302 19.816 1.00 88.44 90 GLN A CA 1
ATOM 737 C C . GLN A 1 90 ? -8.842 0.112 20.794 1.00 88.44 90 GLN A C 1
ATOM 739 O O . GLN A 1 90 ? -7.744 -0.117 21.308 1.00 88.44 90 GLN A O 1
ATOM 744 N N . PRO A 1 91 ? -9.910 -0.679 21.040 1.00 87.62 91 PRO A N 1
ATOM 745 C CA . PRO A 1 91 ? -9.842 -1.802 21.982 1.00 87.62 91 PRO A CA 1
ATOM 746 C C . PRO A 1 91 ? -8.889 -2.917 21.529 1.00 87.62 91 PRO A C 1
ATOM 748 O O . PRO A 1 91 ? -8.201 -3.519 22.346 1.00 87.62 91 PRO A O 1
ATOM 751 N N . GLU A 1 92 ? -8.800 -3.155 20.219 1.00 88.50 92 GL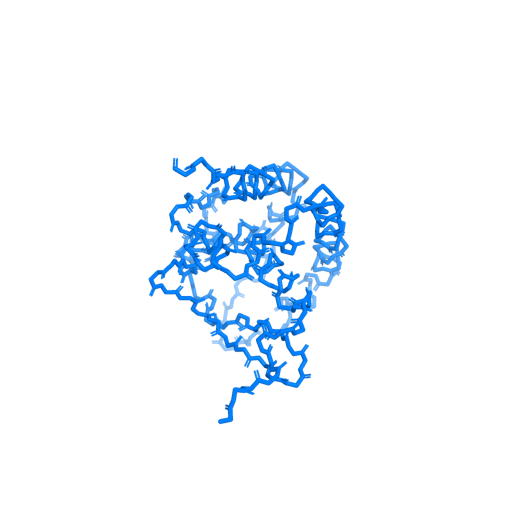U A N 1
ATOM 752 C CA . GLU A 1 92 ? -8.055 -4.272 19.624 1.00 88.50 92 GLU A CA 1
ATOM 753 C C . GLU A 1 92 ? -6.828 -3.794 18.824 1.00 88.50 92 GLU A C 1
ATOM 755 O O . GLU A 1 92 ? -6.300 -4.530 17.986 1.00 88.50 92 GLU A O 1
ATOM 760 N N . LEU A 1 93 ? -6.348 -2.569 19.074 1.00 90.56 93 LEU A N 1
ATOM 761 C CA . LEU A 1 93 ? -5.376 -1.866 18.226 1.00 90.56 93 LEU A CA 1
ATOM 762 C C . LEU A 1 93 ? -4.143 -2.713 17.902 1.00 90.56 93 LEU A C 1
ATOM 764 O O . LEU A 1 93 ? -3.756 -2.855 16.744 1.00 90.56 93 LEU A O 1
ATOM 768 N N . ASN A 1 94 ? -3.548 -3.325 18.928 1.00 92.56 94 ASN A N 1
ATOM 769 C CA . ASN A 1 94 ? -2.363 -4.164 18.767 1.00 92.56 94 ASN A CA 1
ATOM 770 C C . ASN A 1 94 ? -2.642 -5.413 17.928 1.00 92.56 94 ASN A C 1
ATOM 772 O O . ASN A 1 94 ? -1.813 -5.795 17.106 1.00 92.56 94 ASN A O 1
ATOM 776 N N . LYS A 1 95 ? -3.805 -6.040 18.111 1.00 94.00 95 LYS A N 1
ATOM 777 C CA . LYS A 1 95 ? -4.195 -7.242 17.371 1.00 94.00 95 LYS A CA 1
ATOM 778 C C . LYS A 1 95 ? -4.472 -6.922 15.907 1.00 94.00 95 LYS A C 1
ATOM 780 O O . LYS A 1 95 ? -4.015 -7.656 15.036 1.00 94.00 95 LYS A O 1
ATOM 785 N N . ILE A 1 96 ? -5.171 -5.819 15.636 1.00 93.75 96 ILE A N 1
ATOM 786 C CA . ILE A 1 96 ? -5.445 -5.354 14.272 1.00 93.75 96 ILE A CA 1
ATOM 787 C C . ILE A 1 96 ? -4.135 -4.989 13.582 1.00 93.75 96 ILE A C 1
ATOM 789 O O . ILE A 1 96 ? -3.867 -5.504 12.503 1.00 93.75 96 ILE A O 1
ATOM 793 N N . ARG A 1 97 ? -3.267 -4.210 14.238 1.00 95.38 97 ARG A N 1
ATOM 794 C CA . ARG A 1 97 ? -1.930 -3.881 13.728 1.00 95.38 97 ARG A CA 1
ATOM 795 C C . ARG A 1 97 ? -1.161 -5.135 13.314 1.00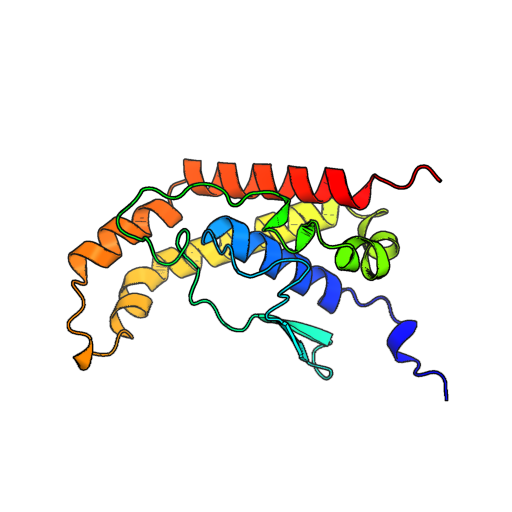 95.38 97 ARG A C 1
ATOM 797 O O . ARG A 1 97 ? -0.725 -5.227 12.175 1.00 95.38 97 ARG A O 1
ATOM 804 N N . LEU A 1 98 ? -1.047 -6.124 14.205 1.00 96.38 98 LEU A N 1
ATOM 805 C CA . LEU A 1 98 ? -0.330 -7.372 13.918 1.00 96.38 98 LEU A CA 1
ATOM 806 C C . LEU A 1 98 ? -0.968 -8.172 12.774 1.00 96.38 98 LEU A C 1
ATOM 808 O O . LEU A 1 98 ? -0.239 -8.732 11.956 1.00 96.38 98 LEU A O 1
ATOM 812 N N . ARG A 1 99 ? -2.305 -8.211 12.689 1.00 96.69 99 ARG A N 1
ATOM 813 C CA . ARG A 1 99 ? -3.024 -8.854 11.578 1.00 96.69 99 ARG A CA 1
ATOM 814 C C . ARG A 1 99 ? -2.702 -8.177 10.247 1.00 96.69 99 ARG A C 1
ATOM 816 O O . ARG A 1 99 ? -2.278 -8.859 9.323 1.00 96.69 99 ARG A O 1
ATOM 823 N N . ILE A 1 100 ? -2.851 -6.856 10.165 1.00 97.88 100 ILE A N 1
ATOM 824 C CA . ILE A 1 100 ? -2.604 -6.083 8.939 1.00 97.88 100 ILE A CA 1
ATOM 825 C C . ILE A 1 100 ? -1.136 -6.200 8.514 1.00 97.88 100 ILE A C 1
ATOM 827 O O . ILE A 1 100 ? -0.861 -6.465 7.348 1.00 97.88 100 ILE A O 1
ATOM 831 N N . SER A 1 101 ? -0.189 -6.109 9.455 1.00 98.31 101 SER A N 1
ATOM 832 C CA . SER A 1 101 ? 1.237 -6.306 9.167 1.00 98.31 101 SER A CA 1
ATOM 833 C C . SER A 1 101 ? 1.560 -7.725 8.687 1.00 98.31 101 SER A C 1
ATOM 835 O O . SER A 1 101 ? 2.429 -7.898 7.833 1.00 98.31 101 SER A O 1
ATOM 837 N N . LYS A 1 102 ? 0.885 -8.752 9.218 1.00 98.19 102 LYS A N 1
ATOM 838 C CA . LYS A 1 102 ? 1.046 -10.137 8.754 1.00 98.19 102 LYS A CA 1
ATOM 839 C C . LYS A 1 102 ? 0.508 -10.306 7.333 1.00 98.19 102 LYS A C 1
ATOM 841 O O . LYS A 1 102 ? 1.218 -10.851 6.492 1.00 98.19 102 LYS A O 1
ATOM 846 N N . ASP A 1 103 ? -0.707 -9.826 7.075 1.00 98.00 103 ASP A N 1
ATOM 847 C CA . ASP A 1 103 ? -1.329 -9.865 5.747 1.00 98.00 103 ASP A CA 1
ATOM 848 C C . ASP A 1 103 ? -0.455 -9.141 4.716 1.00 98.00 103 ASP A C 1
ATOM 850 O O . ASP A 1 103 ? -0.227 -9.660 3.627 1.00 98.00 103 ASP A O 1
ATOM 854 N N . PHE A 1 104 ? 0.090 -7.979 5.082 1.00 98.62 104 PHE A N 1
ATOM 855 C CA . PHE A 1 104 ? 1.016 -7.218 4.249 1.00 98.62 104 PHE A CA 1
ATOM 856 C C . PHE A 1 104 ? 2.238 -8.041 3.850 1.00 98.62 104 PHE A C 1
ATOM 858 O O . PHE A 1 104 ? 2.490 -8.195 2.662 1.00 98.62 104 PHE A O 1
ATOM 865 N N . LYS A 1 105 ? 2.952 -8.639 4.812 1.00 98.19 105 LYS A N 1
ATOM 866 C CA . LYS A 1 105 ? 4.137 -9.464 4.516 1.00 98.19 105 LYS A CA 1
ATOM 867 C C . LYS A 1 105 ? 3.818 -10.620 3.567 1.00 98.19 105 LYS A C 1
ATOM 869 O O . LYS A 1 105 ? 4.586 -10.880 2.649 1.00 98.19 105 LYS A O 1
ATOM 874 N N . ILE A 1 106 ? 2.683 -11.294 3.775 1.00 98.38 106 ILE A N 1
ATOM 875 C CA . ILE A 1 106 ? 2.234 -12.390 2.904 1.00 98.38 106 ILE A CA 1
ATOM 876 C C . ILE A 1 106 ? 1.982 -11.876 1.482 1.00 98.38 106 ILE A C 1
ATOM 878 O O . ILE A 1 106 ? 2.427 -12.496 0.520 1.00 98.38 106 ILE A O 1
ATOM 882 N N . ASN A 1 107 ? 1.279 -10.753 1.343 1.00 98.19 107 ASN A N 1
ATOM 883 C CA . ASN A 1 107 ? 0.924 -10.206 0.036 1.00 98.19 107 ASN A CA 1
ATOM 884 C C . ASN A 1 107 ? 2.136 -9.632 -0.704 1.00 98.19 107 ASN A C 1
ATOM 886 O O . ASN A 1 107 ? 2.279 -9.890 -1.891 1.00 98.19 107 ASN A O 1
ATOM 890 N N . VAL A 1 108 ? 3.035 -8.933 -0.010 1.00 98.31 108 VAL A N 1
ATOM 891 C CA . VAL A 1 108 ? 4.289 -8.430 -0.588 1.00 98.31 108 VAL A CA 1
ATOM 892 C C . VAL A 1 108 ? 5.152 -9.580 -1.093 1.00 98.31 108 VAL A C 1
ATOM 894 O O . VAL A 1 108 ? 5.652 -9.507 -2.209 1.00 98.31 108 VAL A O 1
ATOM 897 N N . ASN A 1 109 ? 5.279 -10.667 -0.325 1.00 98.31 109 ASN A N 1
ATOM 898 C CA . ASN A 1 109 ? 6.030 -11.838 -0.777 1.00 98.31 109 ASN A CA 1
ATOM 899 C C . ASN A 1 109 ? 5.414 -12.459 -2.038 1.00 98.31 109 ASN A C 1
ATOM 901 O O . ASN A 1 109 ? 6.136 -12.786 -2.968 1.00 98.31 109 ASN A O 1
ATOM 905 N N . ARG A 1 110 ? 4.081 -12.554 -2.106 1.00 98.31 110 ARG A N 1
ATOM 906 C CA . ARG A 1 110 ? 3.389 -13.014 -3.321 1.00 98.31 110 ARG A CA 1
ATOM 907 C C . ARG A 1 110 ? 3.635 -12.087 -4.510 1.00 98.31 110 ARG A C 1
ATOM 909 O O . ARG A 1 110 ? 3.865 -12.569 -5.607 1.00 98.31 110 ARG A O 1
ATOM 916 N N . CYS A 1 111 ? 3.607 -10.769 -4.304 1.00 98.12 111 CYS A N 1
ATOM 917 C CA . CYS A 1 111 ? 3.944 -9.804 -5.353 1.00 98.12 111 CYS A CA 1
ATOM 918 C C . CYS A 1 111 ? 5.394 -9.953 -5.827 1.00 98.12 111 CYS A C 1
ATOM 920 O O . CYS A 1 111 ? 5.652 -9.774 -7.010 1.00 98.12 111 CYS A O 1
ATOM 922 N N . HIS A 1 112 ? 6.317 -10.287 -4.924 1.00 98.44 112 HIS A N 1
ATOM 923 C CA . HIS A 1 112 ? 7.713 -10.531 -5.268 1.00 98.44 112 HIS A CA 1
ATOM 924 C C . HIS A 1 112 ? 7.877 -11.819 -6.089 1.00 98.44 112 HIS A C 1
ATOM 926 O O . HIS A 1 112 ? 8.505 -11.799 -7.142 1.00 98.44 112 HIS A O 1
ATOM 932 N N . GLU A 1 113 ? 7.258 -12.920 -5.650 1.00 98.44 113 GLU A N 1
ATOM 933 C CA . GLU A 1 113 ? 7.251 -14.205 -6.368 1.0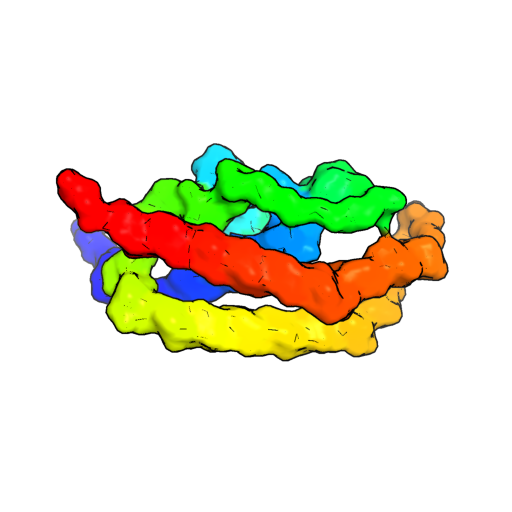0 98.44 113 GLU A CA 1
ATOM 934 C C . GLU A 1 113 ? 6.651 -14.075 -7.777 1.00 98.44 113 GLU A C 1
ATOM 936 O O . GLU A 1 113 ? 7.124 -14.705 -8.719 1.00 98.44 113 GLU A O 1
ATOM 941 N N . GLU A 1 114 ? 5.643 -13.215 -7.931 1.00 97.94 114 GLU A N 1
ATOM 942 C CA . GLU A 1 114 ? 4.956 -12.948 -9.196 1.00 97.94 114 GLU A CA 1
ATOM 943 C C . GLU A 1 114 ? 5.527 -11.743 -9.962 1.00 97.94 114 GLU A C 1
ATOM 945 O O . GLU A 1 114 ? 4.930 -11.325 -10.955 1.00 97.94 114 GLU A O 1
ATOM 950 N N . LEU A 1 115 ? 6.660 -11.160 -9.547 1.00 97.75 115 LEU A N 1
ATOM 951 C CA . LEU A 1 115 ? 7.159 -9.901 -10.118 1.00 97.75 115 LEU A CA 1
ATOM 952 C C . LEU A 1 115 ? 7.369 -9.993 -11.636 1.00 97.75 115 LEU A C 1
ATOM 954 O O . LEU A 1 115 ? 6.946 -9.105 -12.374 1.00 97.75 115 LEU A O 1
ATOM 958 N N . ASP A 1 116 ? 7.955 -11.091 -12.114 1.00 97.00 116 ASP A N 1
ATOM 959 C CA . ASP A 1 116 ? 8.139 -11.327 -13.550 1.00 97.00 116 ASP A CA 1
ATOM 960 C C . ASP A 1 116 ? 6.803 -11.430 -14.299 1.00 97.00 116 ASP A C 1
ATOM 962 O O . ASP A 1 116 ? 6.661 -10.892 -15.399 1.00 97.00 116 ASP A O 1
ATOM 966 N N . ASN A 1 117 ? 5.794 -12.064 -13.696 1.00 97.38 117 ASN A N 1
ATOM 967 C CA . ASN A 1 117 ? 4.461 -12.160 -14.285 1.00 97.38 117 ASN A CA 1
ATOM 968 C C . ASN A 1 117 ? 3.774 -10.784 -14.321 1.00 97.38 117 ASN A C 1
ATOM 970 O O . ASN A 1 117 ? 3.202 -10.410 -15.344 1.00 97.38 117 ASN A O 1
ATOM 974 N N . ILE A 1 118 ? 3.886 -9.991 -13.251 1.00 95.31 118 ILE A N 1
ATOM 975 C CA . ILE A 1 118 ? 3.367 -8.616 -13.200 1.00 95.31 118 ILE A CA 1
ATOM 976 C C . ILE A 1 118 ? 3.999 -7.774 -14.311 1.00 95.31 118 ILE A C 1
ATOM 978 O O . ILE A 1 118 ? 3.285 -7.125 -15.074 1.00 95.31 118 ILE A O 1
ATOM 982 N N . LEU A 1 119 ? 5.327 -7.819 -14.443 1.00 95.69 119 LEU A N 1
ATOM 983 C CA . LEU A 1 119 ? 6.038 -7.082 -15.484 1.00 95.69 119 LEU A CA 1
ATOM 984 C C . LEU A 1 119 ? 5.617 -7.536 -16.884 1.00 95.69 119 LEU A C 1
ATOM 986 O O . LEU A 1 119 ? 5.419 -6.696 -17.754 1.00 95.69 119 LEU A O 1
ATOM 990 N N . SER A 1 120 ? 5.394 -8.837 -17.098 1.00 94.44 120 SER A N 1
ATOM 991 C CA . SER A 1 120 ? 4.949 -9.372 -18.395 1.00 94.44 120 SER A CA 1
ATOM 992 C C . SER A 1 120 ? 3.563 -8.888 -18.848 1.00 94.44 120 SER A C 1
ATOM 994 O O . SER A 1 120 ? 3.214 -9.043 -20.018 1.00 94.44 120 SER A O 1
ATOM 996 N N . GLN A 1 121 ? 2.777 -8.285 -17.949 1.00 95.00 121 GLN A N 1
ATOM 997 C CA . GLN A 1 121 ? 1.481 -7.682 -18.273 1.00 95.00 121 GLN A CA 1
ATOM 998 C C . GLN A 1 121 ? 1.598 -6.238 -18.781 1.00 95.00 121 GLN A C 1
ATOM 1000 O O . GLN A 1 121 ? 0.591 -5.665 -19.203 1.00 95.00 121 GLN A O 1
ATOM 1005 N N . ILE A 1 122 ? 2.795 -5.641 -18.767 1.00 93.69 122 ILE A N 1
ATOM 1006 C CA . ILE A 1 122 ? 3.016 -4.306 -19.327 1.00 93.69 122 ILE A CA 1
ATOM 1007 C C . ILE A 1 122 ? 2.780 -4.363 -20.846 1.00 93.69 122 ILE A C 1
ATOM 1009 O O . ILE A 1 122 ? 3.384 -5.190 -21.535 1.00 93.69 122 ILE A O 1
ATOM 1013 N N . PRO A 1 123 ? 1.922 -3.489 -21.410 1.00 94.81 123 PRO A N 1
ATOM 1014 C CA . PRO A 1 123 ? 1.677 -3.472 -22.845 1.00 94.81 123 PRO A CA 1
ATOM 1015 C C . PRO A 1 123 ? 2.972 -3.299 -23.644 1.00 94.81 123 PRO A C 1
ATOM 1017 O O . PRO A 1 123 ? 3.720 -2.349 -23.426 1.00 94.81 123 PRO A O 1
ATOM 1020 N N . LEU A 1 124 ? 3.198 -4.165 -24.638 1.00 91.12 124 LEU A N 1
ATOM 1021 C CA . LEU A 1 124 ? 4.384 -4.095 -25.507 1.00 91.12 124 LEU A CA 1
ATOM 1022 C C . LEU A 1 124 ? 4.551 -2.721 -26.178 1.00 91.12 124 LEU A C 1
ATOM 1024 O O . LEU A 1 124 ? 5.670 -2.260 -26.365 1.00 91.12 124 LEU A O 1
ATOM 1028 N N . ALA A 1 125 ? 3.438 -2.051 -26.492 1.00 95.75 125 ALA A N 1
ATOM 1029 C CA . ALA A 1 125 ? 3.421 -0.726 -27.112 1.00 95.75 125 ALA A CA 1
ATOM 1030 C C . ALA A 1 125 ? 3.995 0.396 -26.225 1.00 95.75 125 ALA A C 1
ATOM 1032 O O . ALA A 1 125 ? 4.178 1.506 -26.710 1.00 95.75 125 ALA A O 1
ATOM 1033 N N . TRP A 1 126 ? 4.230 0.142 -24.933 1.00 93.50 126 TRP A N 1
ATOM 1034 C CA . TRP A 1 126 ? 4.870 1.105 -24.033 1.00 93.50 126 TRP A CA 1
ATOM 1035 C C . TRP A 1 126 ? 6.399 1.035 -24.085 1.00 93.50 126 TRP A C 1
ATOM 1037 O O . TRP A 1 126 ? 7.044 1.874 -23.466 1.00 93.50 126 TRP A O 1
ATOM 1047 N N . GLU A 1 127 ? 6.966 0.050 -24.799 1.00 92.75 127 GLU A N 1
ATOM 1048 C CA . GLU A 1 127 ? 8.414 -0.103 -25.022 1.00 92.75 127 GLU A CA 1
ATOM 1049 C C . GLU A 1 127 ? 9.242 -0.026 -23.723 1.00 92.75 127 GLU A C 1
ATOM 1051 O O . GLU A 1 127 ? 10.354 0.497 -23.691 1.00 92.75 127 GLU A O 1
ATOM 1056 N N . ALA A 1 128 ? 8.683 -0.547 -22.628 1.00 90.31 128 ALA A N 1
ATOM 1057 C CA . ALA A 1 128 ? 9.296 -0.475 -21.311 1.00 90.31 128 ALA A CA 1
ATOM 1058 C C . ALA A 1 128 ? 10.585 -1.307 -21.231 1.00 90.31 128 ALA A C 1
ATOM 1060 O O . ALA A 1 128 ? 10.643 -2.443 -21.708 1.00 90.31 128 ALA A O 1
ATOM 1061 N N . ASP A 1 129 ? 11.600 -0.776 -20.547 1.00 94.44 129 ASP A N 1
ATOM 1062 C CA . ASP A 1 129 ? 12.796 -1.543 -20.201 1.00 94.44 129 ASP A CA 1
ATOM 1063 C C . ASP A 1 129 ? 12.499 -2.451 -18.998 1.00 94.44 129 ASP A C 1
ATOM 1065 O O . ASP A 1 129 ? 12.540 -2.044 -17.835 1.00 94.44 129 ASP A O 1
ATOM 1069 N N . TYR A 1 130 ? 12.186 -3.710 -19.298 1.00 92.94 130 TYR A N 1
ATOM 1070 C CA . TYR A 1 130 ? 11.874 -4.742 -18.309 1.00 92.94 130 TYR A CA 1
ATOM 1071 C C . TYR A 1 130 ? 13.000 -4.961 -17.298 1.00 92.94 130 TYR A C 1
ATOM 1073 O O . TYR A 1 130 ? 12.737 -5.126 -16.106 1.00 92.94 130 TYR A O 1
ATOM 1081 N N . SER A 1 131 ? 14.253 -4.972 -17.761 1.00 94.56 131 SER A N 1
ATOM 1082 C CA . SER A 1 131 ? 15.408 -5.221 -16.895 1.00 94.56 131 SER A CA 1
ATOM 1083 C C . SER A 1 131 ? 15.600 -4.063 -15.925 1.00 94.56 131 SER A C 1
ATOM 1085 O O . SER A 1 131 ? 15.873 -4.274 -14.739 1.00 94.56 131 SER A O 1
ATOM 1087 N N . TYR A 1 132 ? 15.424 -2.840 -16.425 1.00 95.44 132 TYR A N 1
ATOM 1088 C CA . TYR A 1 132 ? 15.455 -1.639 -15.612 1.00 95.44 132 TYR A CA 1
ATOM 1089 C C . TYR A 1 132 ? 14.337 -1.635 -14.565 1.00 95.44 132 TYR A C 1
ATOM 1091 O O . TYR A 1 132 ? 14.623 -1.543 -13.370 1.00 95.44 132 TYR A O 1
ATOM 1099 N N . LEU A 1 133 ? 13.080 -1.815 -14.987 1.00 95.31 133 LEU A N 1
ATOM 1100 C CA . LEU A 1 133 ? 11.926 -1.814 -14.085 1.00 95.31 133 LEU A CA 1
ATOM 1101 C C . LEU A 1 133 ? 12.043 -2.884 -13.004 1.00 95.31 133 LEU A C 1
ATOM 1103 O O . LEU A 1 133 ? 11.824 -2.580 -11.833 1.00 95.31 133 LEU A O 1
ATOM 1107 N N . LYS A 1 134 ? 12.448 -4.108 -13.366 1.00 96.50 134 LYS A N 1
ATOM 1108 C CA . LYS A 1 134 ? 12.685 -5.176 -12.390 1.00 96.50 134 LYS A CA 1
ATOM 1109 C C . LYS A 1 134 ? 13.700 -4.733 -11.345 1.00 96.50 134 LYS A C 1
ATOM 1111 O O . LYS A 1 134 ? 13.392 -4.741 -10.161 1.00 96.50 134 LYS A O 1
ATOM 1116 N N . THR A 1 135 ? 14.862 -4.251 -11.788 1.00 96.31 135 THR A N 1
ATOM 1117 C CA . THR A 1 135 ? 15.936 -3.794 -10.893 1.00 96.31 135 THR A CA 1
ATOM 1118 C C . THR A 1 135 ? 15.468 -2.691 -9.942 1.00 96.31 135 THR A C 1
ATOM 1120 O O . THR A 1 135 ? 15.820 -2.709 -8.765 1.00 96.31 135 THR A O 1
ATOM 1123 N N . ARG A 1 136 ? 14.662 -1.735 -10.420 1.00 96.00 136 ARG A N 1
ATOM 1124 C CA . ARG A 1 136 ? 14.124 -0.666 -9.567 1.00 96.00 136 ARG A CA 1
ATOM 1125 C C . ARG A 1 136 ? 13.065 -1.177 -8.585 1.00 96.00 136 ARG A C 1
ATOM 1127 O O . ARG A 1 136 ? 13.061 -0.758 -7.430 1.00 96.00 136 ARG A O 1
ATOM 1134 N N . LEU A 1 137 ? 12.196 -2.095 -9.008 1.00 96.62 137 LEU A N 1
ATOM 1135 C CA . LEU A 1 137 ? 11.134 -2.650 -8.163 1.00 96.62 137 LEU A CA 1
ATOM 1136 C C . LEU A 1 137 ? 11.656 -3.587 -7.069 1.00 96.62 137 LEU A C 1
ATOM 1138 O O . LEU A 1 137 ? 11.040 -3.642 -6.009 1.00 96.62 137 LEU A O 1
ATOM 1142 N N . GLU A 1 138 ? 12.798 -4.255 -7.261 1.00 97.44 138 GLU A N 1
ATOM 1143 C CA . GLU A 1 138 ? 13.453 -5.075 -6.220 1.00 97.44 138 GLU A CA 1
ATOM 1144 C C . GLU A 1 138 ? 13.657 -4.303 -4.903 1.00 97.44 138 GLU A C 1
ATOM 1146 O O . GLU A 1 138 ? 13.514 -4.851 -3.807 1.00 97.44 138 GLU A O 1
ATOM 1151 N N . ILE A 1 139 ? 13.903 -2.990 -4.985 1.00 96.88 139 ILE A N 1
ATOM 1152 C CA . ILE A 1 139 ? 14.070 -2.122 -3.812 1.00 96.88 139 ILE A CA 1
ATOM 1153 C C . ILE A 1 139 ? 12.798 -2.110 -2.945 1.00 96.88 139 ILE A C 1
ATOM 1155 O O . ILE A 1 139 ? 12.887 -2.084 -1.716 1.00 96.88 139 ILE A O 1
ATOM 1159 N N . MET A 1 140 ? 11.614 -2.214 -3.560 1.00 97.69 140 MET A N 1
ATOM 1160 C CA . MET A 1 140 ? 10.325 -2.248 -2.857 1.00 97.69 140 MET A CA 1
ATOM 1161 C C . MET A 1 140 ? 10.130 -3.537 -2.051 1.00 97.69 140 MET A C 1
ATOM 1163 O O . MET A 1 140 ? 9.275 -3.579 -1.166 1.00 97.69 140 MET A O 1
ATOM 1167 N N . PHE A 1 141 ? 10.915 -4.580 -2.319 1.00 98.19 141 PHE A N 1
ATOM 1168 C CA . PHE A 1 141 ? 10.866 -5.859 -1.610 1.00 98.19 141 PHE A CA 1
ATOM 1169 C C . PHE A 1 141 ? 12.006 -6.023 -0.598 1.00 98.19 141 PHE A C 1
ATOM 1171 O O . PHE A 1 141 ? 12.008 -6.983 0.177 1.00 98.19 141 PHE A O 1
ATOM 1178 N N . ALA A 1 142 ? 12.949 -5.076 -0.550 1.00 98.00 142 ALA A N 1
ATOM 1179 C CA . ALA A 1 142 ? 14.074 -5.116 0.372 1.00 98.00 142 ALA A CA 1
ATOM 1180 C C . ALA A 1 142 ? 13.603 -5.119 1.835 1.00 98.00 142 ALA A C 1
ATOM 1182 O O . ALA A 1 142 ? 12.779 -4.301 2.251 1.00 98.00 142 ALA A O 1
ATOM 1183 N N . GLU A 1 143 ? 14.181 -6.000 2.656 1.00 98.06 143 GLU A N 1
ATOM 1184 C CA . GLU A 1 143 ? 13.782 -6.173 4.059 1.00 98.06 143 GLU A CA 1
ATOM 1185 C C . GLU A 1 143 ? 13.823 -4.855 4.847 1.00 98.06 143 GLU A C 1
ATOM 1187 O O . GLU A 1 143 ? 12.911 -4.554 5.622 1.00 98.06 143 GLU A O 1
ATOM 1192 N N . GLN A 1 144 ? 14.852 -4.036 4.610 1.00 98.00 144 GLN A N 1
ATOM 1193 C CA . GLN A 1 144 ? 14.998 -2.740 5.265 1.00 98.00 144 GLN A CA 1
ATOM 1194 C C . GLN A 1 144 ? 13.879 -1.763 4.881 1.00 98.00 144 GLN A C 1
ATOM 1196 O O . GLN A 1 144 ? 13.367 -1.062 5.753 1.00 98.00 144 GLN A O 1
ATOM 1201 N N . TRP A 1 145 ? 13.458 -1.750 3.613 1.00 98.50 145 TRP A N 1
ATOM 1202 C CA . TRP A 1 145 ? 12.350 -0.914 3.151 1.00 98.50 145 TRP A CA 1
ATOM 1203 C C . TRP A 1 145 ? 11.022 -1.354 3.771 1.00 98.50 145 TRP A C 1
ATOM 1205 O O . TRP A 1 145 ? 10.304 -0.548 4.369 1.00 98.50 145 TRP A O 1
ATOM 1215 N N . LEU A 1 146 ? 10.734 -2.658 3.730 1.00 98.69 146 LEU A N 1
ATOM 1216 C CA . LEU A 1 146 ? 9.523 -3.228 4.322 1.00 98.69 146 LEU A CA 1
ATOM 1217 C C . LEU A 1 146 ? 9.449 -2.982 5.831 1.00 98.69 146 LEU A C 1
ATOM 1219 O O . LEU A 1 146 ? 8.370 -2.723 6.370 1.00 98.69 146 LEU A O 1
ATOM 1223 N N . LYS A 1 147 ? 10.594 -3.031 6.522 1.00 98.62 147 LYS A N 1
ATOM 1224 C CA . LYS A 1 147 ? 10.681 -2.676 7.939 1.00 98.62 147 LYS A CA 1
ATOM 1225 C C . LYS A 1 147 ? 10.321 -1.206 8.165 1.00 98.62 147 LYS A C 1
ATOM 1227 O O . LYS A 1 147 ? 9.472 -0.939 9.011 1.00 98.62 147 LYS A O 1
ATOM 1232 N N . SER A 1 148 ? 10.896 -0.282 7.393 1.00 98.69 148 SER A N 1
ATOM 1233 C CA . SER A 1 148 ? 10.573 1.150 7.476 1.00 98.69 148 SER A CA 1
ATOM 1234 C C . SER A 1 148 ? 9.081 1.412 7.258 1.00 98.69 148 SER A C 1
ATOM 1236 O O . SER A 1 148 ? 8.470 2.152 8.025 1.00 98.69 148 SER A O 1
ATOM 1238 N N . CYS A 1 149 ? 8.463 0.739 6.284 1.00 98.81 149 CYS A N 1
ATOM 1239 C CA . CYS A 1 149 ? 7.030 0.855 6.013 1.00 98.81 149 CYS A CA 1
ATOM 1240 C C . CYS A 1 149 ? 6.165 0.396 7.197 1.00 98.81 149 CYS A C 1
ATOM 1242 O O . CYS A 1 149 ? 5.208 1.068 7.579 1.00 98.81 149 CYS A O 1
ATOM 1244 N N . LEU A 1 150 ? 6.498 -0.748 7.805 1.00 98.75 150 LEU A N 1
ATOM 1245 C CA . LEU A 1 150 ? 5.755 -1.300 8.944 1.00 98.75 150 LEU A CA 1
ATOM 1246 C C . LEU A 1 150 ? 5.936 -0.488 10.232 1.00 98.75 150 LEU A C 1
ATOM 1248 O O . LEU A 1 150 ? 4.984 -0.353 11.014 1.00 98.75 150 LEU A O 1
ATOM 1252 N N . ASP A 1 151 ? 7.140 0.037 10.453 1.00 98.62 151 ASP A N 1
ATOM 1253 C CA . ASP A 1 151 ? 7.439 0.928 11.571 1.00 98.62 151 ASP A CA 1
ATOM 1254 C C . ASP A 1 151 ? 6.643 2.231 11.419 1.00 98.62 151 ASP A C 1
ATOM 1256 O O . ASP A 1 151 ? 5.927 2.621 12.344 1.00 98.62 151 ASP A O 1
ATOM 1260 N N . TYR A 1 152 ? 6.650 2.828 10.224 1.00 98.69 152 TYR A N 1
ATOM 1261 C CA . TYR A 1 152 ? 5.915 4.059 9.939 1.00 98.69 152 TYR A CA 1
ATOM 1262 C C . TYR A 1 152 ? 4.392 3.880 10.006 1.00 98.69 152 TYR A C 1
ATOM 1264 O O . TYR A 1 152 ? 3.685 4.670 10.632 1.00 98.69 152 TYR A O 1
ATOM 1272 N N . PHE A 1 153 ? 3.867 2.778 9.465 1.00 98.50 153 PHE A N 1
ATOM 1273 C CA . PHE A 1 153 ? 2.460 2.407 9.630 1.00 98.50 153 PHE A CA 1
ATOM 1274 C C . PHE A 1 153 ? 2.069 2.277 11.106 1.00 98.50 153 PHE A C 1
ATOM 1276 O O . PHE A 1 153 ? 1.019 2.768 11.522 1.00 98.50 153 PHE A O 1
ATOM 1283 N N . THR A 1 154 ? 2.916 1.628 11.914 1.00 97.31 154 THR A N 1
ATOM 1284 C CA . THR A 1 154 ? 2.691 1.501 13.359 1.00 97.31 154 THR A CA 1
ATOM 1285 C C . THR A 1 154 ? 2.650 2.873 14.026 1.00 97.31 154 THR A C 1
ATOM 1287 O O . THR A 1 154 ? 1.766 3.113 14.850 1.00 97.31 154 THR A O 1
ATOM 1290 N N . GLU A 1 155 ? 3.583 3.757 13.678 1.00 96.69 155 GLU A N 1
ATOM 1291 C CA . GLU A 1 155 ? 3.657 5.117 14.200 1.00 96.69 155 GLU A CA 1
ATOM 1292 C C . GLU A 1 155 ? 2.375 5.901 13.897 1.00 96.69 155 GLU A C 1
ATOM 1294 O O . GLU A 1 155 ? 1.699 6.342 14.831 1.00 96.69 155 GLU A O 1
ATOM 1299 N N . LEU A 1 156 ? 1.979 5.991 12.624 1.00 95.69 156 LEU A N 1
ATOM 1300 C CA . LEU A 1 156 ? 0.771 6.709 12.208 1.00 95.69 156 LEU A CA 1
ATOM 1301 C C . LEU A 1 156 ? -0.484 6.155 12.881 1.00 95.69 156 LEU A C 1
ATOM 1303 O O . LEU A 1 156 ? -1.325 6.916 13.360 1.00 95.69 156 LEU A O 1
ATOM 1307 N N . LEU A 1 157 ? -0.607 4.831 12.964 1.00 93.94 157 LEU A N 1
ATOM 1308 C CA . LEU A 1 157 ? -1.761 4.191 13.582 1.00 93.94 157 LEU A CA 1
ATOM 1309 C C . LEU A 1 157 ? -1.854 4.525 15.080 1.00 93.94 157 LEU A C 1
ATOM 1311 O O . LEU A 1 157 ? -2.928 4.836 15.595 1.00 93.94 157 LEU A O 1
ATOM 1315 N N . VAL A 1 158 ? -0.721 4.485 15.785 1.00 91.94 158 VAL A N 1
ATOM 1316 C CA . VAL A 1 158 ? -0.636 4.799 17.215 1.00 91.94 158 VAL A CA 1
ATOM 1317 C C . VAL A 1 158 ? -0.899 6.280 17.485 1.00 91.94 158 VAL A C 1
ATOM 1319 O O . VAL A 1 158 ? -1.616 6.590 18.438 1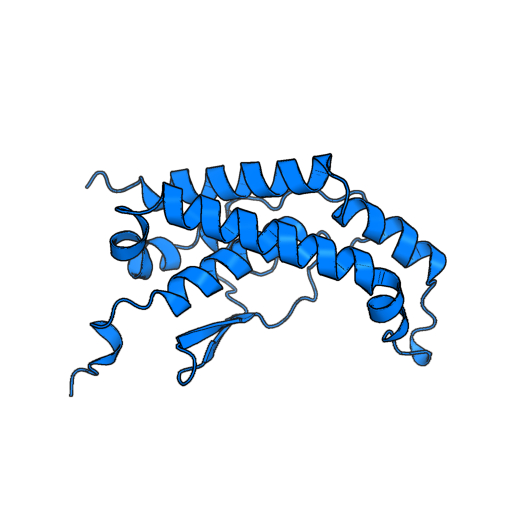.00 91.94 158 VAL A O 1
ATOM 1322 N N . LEU A 1 159 ? -0.340 7.179 16.673 1.00 92.44 159 LEU A N 1
ATOM 1323 C CA . LEU A 1 159 ? -0.513 8.625 16.816 1.00 92.44 159 LEU A CA 1
ATOM 1324 C C . LEU A 1 159 ? -1.967 9.045 16.599 1.00 92.44 159 LEU A C 1
ATOM 1326 O O . LEU A 1 159 ? -2.516 9.801 17.405 1.00 92.44 159 LEU A O 1
ATOM 1330 N N . ASN A 1 160 ? -2.600 8.522 15.548 1.00 91.00 160 ASN A N 1
ATOM 1331 C CA . ASN A 1 160 ? -3.927 8.966 15.146 1.00 91.00 160 ASN A CA 1
ATOM 1332 C C . ASN A 1 160 ? -5.041 8.355 16.008 1.00 91.00 160 ASN A C 1
ATOM 1334 O O . ASN A 1 160 ? -5.978 9.063 16.347 1.00 91.00 160 ASN A O 1
ATOM 1338 N N . ILE A 1 161 ? -4.922 7.103 16.469 1.00 86.44 161 ILE A N 1
ATOM 1339 C CA . ILE A 1 161 ? -5.995 6.435 17.240 1.00 86.44 161 ILE A CA 1
ATOM 1340 C C . ILE A 1 161 ? -5.950 6.760 18.747 1.00 86.44 161 ILE A C 1
ATOM 1342 O O . ILE A 1 161 ? -6.954 6.601 19.445 1.00 86.44 161 ILE A O 1
ATOM 1346 N N . LYS A 1 162 ? -4.815 7.230 19.288 1.00 70.19 162 LYS A N 1
ATOM 1347 C CA . LYS A 1 162 ? -4.676 7.552 20.727 1.00 70.19 162 LYS A CA 1
ATOM 1348 C C . LYS A 1 162 ? -5.097 8.974 21.104 1.00 70.19 162 LYS A C 1
ATOM 1350 O O . LYS A 1 162 ? -5.339 9.238 22.283 1.00 70.19 162 LYS A O 1
ATOM 1355 N N . THR A 1 163 ? -5.189 9.897 20.153 1.00 56.81 163 THR A N 1
ATOM 1356 C CA . THR A 1 163 ? -5.504 11.308 20.407 1.00 56.81 163 THR A CA 1
ATOM 1357 C C . THR A 1 163 ? -7.012 11.539 20.548 1.00 56.81 163 THR A C 1
ATOM 1359 O O . THR A 1 163 ? -7.671 12.131 19.704 1.00 56.81 163 THR A O 1
ATOM 1362 N N . GLN A 1 164 ? -7.567 11.120 21.688 1.00 50.16 164 GLN A N 1
ATOM 1363 C CA . GLN A 1 164 ? -8.727 11.789 22.284 1.00 50.16 164 GLN A CA 1
ATOM 1364 C C . GLN A 1 164 ? -8.433 12.110 23.752 1.00 50.16 164 GLN A C 1
ATOM 1366 O O . GLN A 1 164 ? -8.900 11.435 24.668 1.00 50.16 164 GLN A O 1
ATOM 1371 N N . LYS A 1 165 ? -7.666 13.181 23.984 1.00 39.53 165 LYS A N 1
ATOM 1372 C CA . LYS A 1 165 ? -7.957 14.036 25.137 1.00 39.53 165 LYS A CA 1
ATOM 1373 C C . LYS A 1 165 ? -8.964 15.068 24.640 1.00 39.53 165 LYS A C 1
ATOM 1375 O O . LYS A 1 165 ? -8.675 15.770 23.676 1.00 39.53 165 LYS A O 1
ATOM 1380 N N . LYS A 1 166 ? -10.159 15.012 25.230 1.00 37.78 166 LYS A N 1
ATOM 1381 C CA . LYS A 1 166 ? -11.221 16.010 25.076 1.00 37.78 166 LYS A CA 1
ATOM 1382 C C . LYS A 1 166 ? -10.687 17.421 25.277 1.00 37.78 166 LYS A C 1
ATOM 1384 O O . LYS A 1 166 ? -9.796 17.568 26.145 1.00 37.78 166 LYS A O 1
#

Sequence (166 aa):
MESSLLKKENLTGSDTFLKVGLFDIWLCNEDRHFENFNLLYDLKSNAFVPIDHVFCFNSNNIDKDPYLISSNESILSSPFLNRFFVRTLQPELNKIRLRISKDFKINVNRCHEELDNILSQIPLAWEADYSYLKTRLEIMFAEQWLKSCLDYFTELLVLNIKTQKK

Secondary structure (DSSP, 8-state):
---GGGSS--HHHHHHHHHHHHHHHHTT--S-SSS---EEEETTTTEEEE---TTHHHHH-TTSPP-PPPGGGSGGGSHHHHHHHHHHHSTTHHHHHHHHHHHHHHHHHHHHHTHHHHHHTS-GGG---HHHHHHHHHGGG-HHHHHHHHHHHHHHHHHHHH----

Radius of gyration: 17.08 Å; chains: 1; bounding box: 51×30×52 Å

Foldseek 3Di:
DPPPPLVPQLPQALLQLLLVLLVCQLQVAQQCAQVHPQWDADPVRRHIDHHDRCCGQPHVCLVDQGDGHDLRSGNLQHVCCQVRCLVVCVVCVVVSLVVSLVVVLVVLVVCLVCVVVVLVPPDVVVVDDSVSNNVSCVSSSDPVSSVVSSVVSSVSSCVRSVPDPD